Protein AF-F7RPL4-F1 (afdb_monomer_lite)

Secondary structure (DSSP, 8-state):
-PPP---HHHHHHHTHHHHHHHHHHHHHHHHHHHHHHHHHHHHHHHHHHHHHHHHHHHHHHHHHIIIII--TTTTT-HHHHHHHHHHHHHHHTTSPTTHHHHHHHHHHHH-

Sequence (111 aa):
MPPIGKTLLQQLQMNLLAMISLVVALSSLSYNTWRNEQTEANRNQRTAAFEMIHKLNELQEIVFYLHYDKDIDNKGNPRRGWVTLLTIKDLAQIMQEPIPQQAENLALVWQ

Structure (mmCIF, N/CA/C/O backbone):
data_AF-F7RPL4-F1
#
_entry.id   AF-F7RPL4-F1
#
loop_
_atom_site.group_PDB
_atom_site.id
_atom_site.type_symbol
_atom_site.label_atom_id
_atom_site.label_alt_id
_atom_site.label_comp_id
_atom_site.label_asym_id
_atom_site.label_entity_id
_atom_site.label_seq_id
_atom_site.pdbx_PDB_ins_code
_atom_site.Cartn_x
_atom_site.Cartn_y
_atom_site.Cartn_z
_atom_site.occupancy
_atom_site.B_iso_or_equiv
_atom_site.auth_seq_id
_atom_site.auth_comp_id
_atom_site.auth_asym_id
_atom_site.auth_atom_id
_atom_site.pdbx_PDB_model_num
ATOM 1 N N . MET A 1 1 ? -29.718 -5.555 64.888 1.00 45.81 1 MET A N 1
ATOM 2 C CA . MET A 1 1 ? -29.709 -6.586 63.826 1.00 45.81 1 MET A CA 1
ATOM 3 C C . MET A 1 1 ? -29.709 -5.872 62.483 1.00 45.81 1 MET A C 1
ATOM 5 O O . MET A 1 1 ? -30.619 -5.078 62.279 1.00 45.81 1 MET A O 1
ATOM 9 N N . PRO A 1 2 ? -28.695 -6.041 61.618 1.00 44.09 2 PRO A N 1
ATOM 10 C CA . PRO A 1 2 ? -28.692 -5.378 60.317 1.00 44.09 2 PRO A CA 1
ATOM 11 C C . PRO A 1 2 ? -29.700 -6.076 59.384 1.00 44.09 2 PRO A C 1
ATOM 13 O O . PRO A 1 2 ? -29.796 -7.305 59.424 1.00 44.09 2 PRO A O 1
ATOM 16 N N . PRO A 1 3 ? -30.477 -5.339 58.571 1.00 56.91 3 PRO A N 1
ATOM 17 C CA . PRO A 1 3 ? -31.426 -5.953 57.658 1.00 56.91 3 PRO A CA 1
ATOM 18 C C . PRO A 1 3 ? -30.690 -6.675 56.525 1.00 56.91 3 PRO A C 1
ATOM 20 O O . PRO A 1 3 ? -29.752 -6.168 55.908 1.00 56.91 3 PRO A O 1
ATOM 23 N N . ILE A 1 4 ? -31.142 -7.902 56.312 1.00 64.44 4 ILE A N 1
ATOM 24 C CA . ILE A 1 4 ? -30.658 -8.902 55.371 1.00 64.44 4 ILE A CA 1
ATOM 25 C C . ILE A 1 4 ? -30.949 -8.433 53.936 1.00 64.44 4 ILE A C 1
ATOM 27 O O . ILE A 1 4 ? -32.099 -8.193 53.591 1.00 64.44 4 ILE A O 1
ATOM 31 N N . GLY A 1 5 ? -29.892 -8.323 53.121 1.00 63.44 5 GLY A N 1
ATOM 32 C CA . GLY A 1 5 ? -29.913 -8.323 51.651 1.00 63.44 5 GLY A CA 1
ATOM 33 C C . GLY A 1 5 ? -30.655 -7.174 50.960 1.00 63.44 5 GLY A C 1
ATOM 34 O O . GLY A 1 5 ? -31.865 -7.237 50.767 1.00 63.44 5 GLY A O 1
ATOM 35 N N . LYS A 1 6 ? -29.925 -6.164 50.456 1.00 60.31 6 LYS A N 1
ATOM 36 C CA . LYS A 1 6 ? -30.490 -5.205 49.485 1.00 60.31 6 LYS A CA 1
ATOM 37 C C . LYS A 1 6 ? -31.071 -5.984 48.303 1.00 60.31 6 LYS A C 1
ATOM 39 O O . LYS A 1 6 ? -30.323 -6.696 47.630 1.00 60.31 6 LYS A O 1
ATOM 44 N N . THR A 1 7 ? -32.370 -5.834 48.050 1.00 78.31 7 THR A N 1
ATOM 45 C CA . THR A 1 7 ? -33.074 -6.480 46.936 1.00 78.31 7 THR A CA 1
ATOM 46 C C . THR A 1 7 ? -32.372 -6.124 45.623 1.00 78.31 7 THR A C 1
ATOM 48 O O . THR A 1 7 ? -31.970 -4.973 45.443 1.00 78.31 7 THR A O 1
ATOM 51 N N . LEU A 1 8 ? -32.225 -7.077 44.695 1.00 74.25 8 LEU A N 1
ATOM 52 C CA . LEU A 1 8 ? -31.538 -6.865 43.405 1.00 74.25 8 LEU A CA 1
ATOM 53 C C . LEU A 1 8 ? -32.010 -5.590 42.682 1.00 74.25 8 LEU A C 1
ATOM 55 O O . LEU A 1 8 ? -31.203 -4.848 42.132 1.00 74.25 8 LEU A O 1
ATOM 59 N N . LEU A 1 9 ? -33.305 -5.285 42.777 1.00 71.56 9 LEU A N 1
ATOM 60 C CA . LEU A 1 9 ? -33.934 -4.092 42.209 1.00 71.56 9 LEU A CA 1
ATOM 61 C C . LEU A 1 9 ? -33.411 -2.776 42.824 1.00 71.56 9 LEU A C 1
ATOM 63 O O . LEU A 1 9 ? -33.158 -1.818 42.098 1.00 71.56 9 LEU A O 1
ATOM 67 N N . GLN A 1 10 ? -33.167 -2.739 44.138 1.00 74.12 10 GLN A N 1
ATOM 68 C CA . GLN A 1 10 ? -32.573 -1.579 44.816 1.00 74.12 10 GLN A CA 1
ATOM 69 C C . GLN A 1 10 ? -31.089 -1.412 44.475 1.00 74.12 10 GLN A C 1
ATOM 71 O O . GLN A 1 10 ? -30.616 -0.287 44.344 1.00 74.12 10 GLN A O 1
ATOM 76 N N . GLN A 1 11 ? -30.347 -2.512 44.302 1.00 73.69 11 GLN A N 1
ATOM 77 C CA . GLN A 1 11 ? -28.952 -2.445 43.853 1.00 73.69 11 GLN A CA 1
ATOM 78 C C . GLN A 1 11 ? -28.853 -1.928 42.410 1.00 73.69 11 GLN A C 1
ATOM 80 O O . GLN A 1 11 ? -27.998 -1.094 42.121 1.00 73.69 11 GLN A O 1
ATOM 85 N N . LEU A 1 12 ? -29.765 -2.355 41.531 1.00 75.62 12 LEU A N 1
ATOM 86 C CA . LEU A 1 12 ? -29.890 -1.841 40.164 1.00 75.62 12 LEU A CA 1
ATOM 87 C C . LEU A 1 12 ? -30.215 -0.342 40.139 1.00 75.62 12 LEU A C 1
ATOM 89 O O . LEU A 1 12 ? -29.557 0.404 39.424 1.00 75.62 12 LEU A O 1
ATOM 93 N N . GLN A 1 13 ? -31.180 0.119 40.939 1.00 74.56 13 GLN A N 1
ATOM 94 C CA . GLN A 1 13 ? -31.523 1.546 41.020 1.00 74.56 13 GLN A CA 1
ATOM 95 C C . GLN A 1 13 ? -30.359 2.393 41.547 1.00 74.56 13 GLN A C 1
ATOM 97 O O . GLN A 1 13 ? -30.074 3.458 41.007 1.00 74.56 13 GLN A O 1
ATOM 102 N N . MET A 1 14 ? -29.652 1.899 42.566 1.00 78.88 14 MET A N 1
ATOM 103 C CA . MET A 1 14 ? -28.524 2.605 43.178 1.00 78.88 14 MET A CA 1
ATOM 104 C C . MET A 1 14 ? -27.299 2.665 42.248 1.00 78.88 14 MET A C 1
ATOM 106 O O . MET A 1 14 ? -26.551 3.636 42.289 1.00 78.88 14 MET A O 1
ATOM 110 N N . ASN A 1 15 ? -27.127 1.667 41.371 1.00 90.06 15 ASN A N 1
ATOM 111 C CA . ASN A 1 15 ? -26.026 1.588 40.405 1.00 90.06 15 ASN A CA 1
ATOM 112 C C . ASN A 1 15 ? -26.429 1.991 38.976 1.00 90.06 15 ASN A C 1
ATOM 114 O O . ASN A 1 15 ? -25.642 1.809 38.046 1.00 90.06 15 ASN A O 1
ATOM 118 N N . LEU A 1 16 ? -27.631 2.540 38.770 1.00 91.50 16 LEU A N 1
ATOM 119 C CA . LEU A 1 16 ? -28.149 2.876 37.440 1.00 91.50 16 LEU A CA 1
ATOM 120 C C . LEU A 1 16 ? -27.217 3.832 36.692 1.00 91.50 16 LEU A C 1
ATOM 122 O O . LEU A 1 16 ? -26.917 3.617 35.522 1.00 91.50 16 LEU A O 1
ATOM 126 N N . LEU A 1 17 ? -26.686 4.833 37.396 1.00 90.00 17 LEU A N 1
ATOM 127 C CA . LEU A 1 17 ? -25.729 5.782 36.834 1.00 90.00 17 LEU A CA 1
ATOM 128 C C . LEU A 1 17 ? -24.434 5.096 36.372 1.00 90.00 17 LEU A C 1
ATOM 130 O O . LEU A 1 17 ? -23.916 5.427 35.307 1.00 90.00 17 LEU A O 1
ATOM 134 N N . ALA A 1 18 ? -23.940 4.114 37.132 1.00 92.69 18 ALA A N 1
ATOM 135 C CA . ALA A 1 18 ? -22.748 3.347 36.774 1.00 92.69 18 ALA A CA 1
ATOM 136 C C . ALA A 1 18 ? -23.007 2.448 35.554 1.00 92.69 18 ALA A C 1
ATOM 138 O O . ALA A 1 18 ? -22.171 2.378 34.658 1.00 92.69 18 ALA A O 1
ATOM 139 N N . MET A 1 19 ? -24.184 1.820 35.470 1.00 93.00 19 MET A N 1
ATOM 140 C CA . MET A 1 19 ? -24.579 1.018 34.307 1.00 93.00 19 MET A CA 1
ATOM 141 C C . MET A 1 19 ? -24.755 1.872 33.049 1.00 93.00 19 MET A C 1
ATOM 143 O O . MET A 1 19 ? -24.250 1.504 31.994 1.00 93.00 19 MET A O 1
ATOM 147 N N . ILE A 1 20 ? -25.407 3.035 33.155 1.00 94.50 20 ILE A N 1
ATOM 148 C CA . ILE A 1 20 ? -25.530 3.985 32.039 1.00 94.50 20 ILE A CA 1
ATOM 149 C C . ILE A 1 20 ? -24.139 4.445 31.593 1.00 94.50 20 ILE A C 1
ATOM 151 O O . ILE A 1 20 ? -23.841 4.417 30.402 1.00 94.50 20 ILE A O 1
ATOM 155 N N . SER A 1 21 ? -23.264 4.797 32.539 1.00 95.56 21 SER A N 1
ATOM 156 C CA . SER A 1 21 ? -21.879 5.184 32.242 1.00 95.56 21 SER A CA 1
ATOM 157 C C . SER A 1 21 ? -21.119 4.078 31.512 1.00 95.56 21 SER A C 1
ATOM 159 O O . SER A 1 21 ? -20.423 4.353 30.538 1.00 95.56 21 SER A O 1
ATOM 161 N N . LEU A 1 22 ? -21.293 2.822 31.932 1.00 96.12 22 LEU A N 1
ATOM 162 C CA . LEU A 1 22 ? -20.684 1.667 31.278 1.00 96.12 22 LEU A CA 1
ATOM 163 C C . LEU A 1 22 ? -21.204 1.484 29.847 1.00 96.12 22 LEU A C 1
ATOM 165 O O . LEU A 1 22 ? -20.405 1.308 28.931 1.00 96.12 22 LEU A O 1
ATOM 169 N N . VAL A 1 23 ? -22.520 1.566 29.632 1.00 97.06 23 VAL A N 1
ATOM 170 C CA . VAL A 1 23 ? -23.123 1.451 28.293 1.00 97.06 23 VAL A CA 1
ATOM 171 C C . VAL A 1 23 ? -22.618 2.560 27.371 1.00 97.06 23 VAL A C 1
ATOM 173 O O . VAL A 1 23 ? -22.245 2.285 26.229 1.00 97.06 23 VAL A O 1
ATOM 176 N N . VAL A 1 24 ? -22.546 3.798 27.865 1.00 97.12 24 VAL A N 1
ATOM 177 C CA . VAL A 1 24 ? -22.007 4.937 27.110 1.00 97.12 24 VAL A CA 1
ATOM 178 C C . VAL A 1 24 ? -20.530 4.721 26.780 1.00 97.12 24 VAL A C 1
ATOM 180 O O . VAL A 1 24 ? -20.132 4.921 25.633 1.00 97.12 24 VAL A O 1
ATOM 183 N N . ALA A 1 25 ? -19.722 4.268 27.743 1.00 97.62 25 ALA A N 1
ATOM 184 C CA . ALA A 1 25 ? -18.303 3.997 27.531 1.00 97.62 25 ALA A CA 1
ATOM 185 C C . ALA A 1 25 ? -18.077 2.903 26.475 1.00 97.62 25 ALA A C 1
ATOM 187 O O . ALA A 1 25 ? -17.291 3.102 25.550 1.00 97.62 25 ALA A O 1
ATOM 188 N N . LEU A 1 26 ? -18.806 1.785 26.561 1.00 97.75 26 LEU A N 1
ATOM 189 C CA . LEU A 1 26 ? -18.720 0.689 25.591 1.00 97.75 26 LEU A CA 1
ATOM 190 C C . LEU A 1 26 ? -19.183 1.120 24.196 1.00 97.75 26 LEU A C 1
ATOM 192 O O . LEU A 1 26 ? -18.543 0.774 23.203 1.00 97.75 26 LEU A O 1
ATOM 196 N N . SER A 1 27 ? -20.255 1.911 24.113 1.00 97.50 27 SER A N 1
ATOM 197 C CA . SER A 1 27 ? -20.766 2.430 22.838 1.00 97.50 27 SER A CA 1
ATOM 198 C C . SER A 1 27 ? -19.774 3.399 22.192 1.00 97.50 27 SER A C 1
ATOM 200 O O . SER A 1 27 ? -19.488 3.289 21.002 1.00 97.50 27 SER A O 1
ATOM 202 N N . SER A 1 28 ? -19.201 4.311 22.984 1.00 96.94 28 SER A N 1
ATOM 203 C CA . SER A 1 28 ? -18.182 5.265 22.534 1.00 96.94 28 SER A CA 1
ATOM 2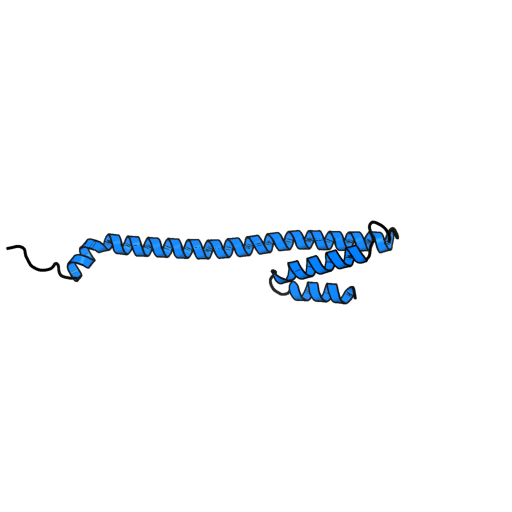04 C C . SER A 1 28 ? -16.920 4.555 22.047 1.00 96.94 28 SER A C 1
ATOM 206 O O . SER A 1 28 ? -16.411 4.869 20.972 1.00 96.94 28 SER A O 1
ATOM 208 N N . LEU A 1 29 ? -16.442 3.556 22.797 1.00 97.00 29 LEU A N 1
ATOM 209 C CA . LEU A 1 29 ? -15.293 2.749 22.396 1.00 97.00 29 LEU A CA 1
ATOM 210 C C . LEU A 1 29 ? -15.572 2.011 21.083 1.00 97.00 29 LEU A C 1
ATOM 212 O O . LEU A 1 29 ? -14.791 2.136 20.148 1.00 97.00 29 LEU A O 1
ATOM 216 N N . SER A 1 30 ? -16.709 1.319 20.988 1.00 96.56 30 SER A N 1
ATOM 217 C CA . SER A 1 30 ? -17.085 0.553 19.792 1.00 96.56 30 SER A CA 1
ATOM 218 C C . SER A 1 30 ? -17.178 1.445 18.553 1.00 96.56 30 SER A C 1
ATOM 220 O O . SER A 1 30 ? -16.621 1.117 17.506 1.00 96.56 30 SER A O 1
ATOM 222 N N . TYR A 1 31 ? -17.831 2.604 18.680 1.00 97.00 31 TYR A N 1
ATOM 223 C CA . TYR A 1 31 ? -17.939 3.571 17.592 1.00 97.00 31 TYR A CA 1
ATOM 224 C C . TYR A 1 31 ? -16.571 4.121 17.175 1.00 97.00 31 TYR A C 1
ATOM 226 O O . TYR A 1 31 ? -16.279 4.196 15.982 1.00 97.00 31 TYR A O 1
ATOM 234 N N . ASN A 1 32 ? -15.716 4.478 18.138 1.00 96.88 32 ASN A N 1
ATOM 235 C CA . ASN A 1 32 ? -14.375 4.976 17.846 1.00 96.88 32 ASN A CA 1
ATOM 236 C C . ASN A 1 32 ? -13.508 3.918 17.161 1.00 96.88 32 ASN A C 1
ATOM 238 O O . ASN A 1 32 ? -12.817 4.260 16.206 1.00 96.88 32 ASN A O 1
ATOM 242 N N . THR A 1 33 ? -13.572 2.658 17.597 1.00 96.69 33 THR A N 1
ATOM 243 C CA . THR A 1 33 ? -12.841 1.551 16.968 1.00 96.69 33 THR A CA 1
ATOM 244 C C . THR A 1 33 ? -13.287 1.352 15.524 1.00 96.69 33 THR A C 1
ATOM 246 O O . THR A 1 33 ? -12.456 1.433 14.625 1.00 96.69 33 THR A O 1
ATOM 249 N N . TRP A 1 34 ? -14.594 1.218 15.277 1.00 96.75 34 TRP A N 1
ATOM 250 C CA . TRP A 1 34 ? -15.131 1.069 13.920 1.00 96.75 34 TRP A CA 1
ATOM 251 C C . TRP A 1 34 ? -14.760 2.253 13.013 1.00 96.75 34 TRP A C 1
ATOM 253 O O . TRP A 1 34 ? -14.290 2.087 11.886 1.00 96.75 34 TRP A O 1
ATOM 263 N N . ARG A 1 35 ? -14.912 3.483 13.520 1.00 96.50 35 ARG A N 1
ATOM 264 C CA . ARG A 1 35 ? -14.557 4.701 12.782 1.00 96.50 35 ARG A CA 1
ATOM 265 C C . ARG A 1 35 ? -13.055 4.775 12.499 1.00 96.50 35 ARG A C 1
ATOM 267 O O . ARG A 1 35 ? -12.659 5.306 11.457 1.00 96.50 35 ARG A O 1
ATOM 274 N N . ASN A 1 36 ? -12.220 4.282 13.411 1.00 97.00 36 ASN A N 1
ATOM 275 C CA . ASN A 1 36 ? -10.775 4.234 13.225 1.00 97.00 36 ASN A CA 1
ATOM 276 C C . ASN A 1 36 ? -10.390 3.220 12.144 1.00 97.00 36 ASN A C 1
ATOM 278 O O . ASN A 1 36 ? -9.688 3.596 11.211 1.00 97.00 36 ASN A O 1
ATOM 282 N N . GLU A 1 37 ? -10.929 2.000 12.198 1.00 95.06 37 GLU A N 1
ATOM 283 C CA . GLU A 1 37 ? -10.716 0.964 11.176 1.00 95.06 37 GLU A CA 1
ATOM 284 C C . GLU A 1 37 ? -11.080 1.473 9.775 1.00 95.06 37 GLU A C 1
ATOM 286 O O . GLU A 1 37 ? -10.290 1.356 8.836 1.00 95.06 37 GLU A O 1
ATOM 291 N N . GLN A 1 38 ? -12.228 2.144 9.636 1.00 94.06 38 GLN A N 1
ATOM 292 C CA . GLN A 1 38 ? -12.639 2.726 8.357 1.00 94.06 38 GLN A CA 1
ATOM 293 C C . GLN A 1 38 ? -11.680 3.832 7.879 1.00 94.06 38 GLN A C 1
ATOM 295 O O . GLN A 1 38 ? -11.405 3.964 6.684 1.00 94.06 38 GLN A O 1
ATOM 300 N N . THR A 1 39 ? -11.161 4.645 8.803 1.00 95.75 39 THR A N 1
ATOM 301 C CA . THR A 1 39 ? -10.211 5.720 8.481 1.00 95.75 39 THR A CA 1
ATOM 302 C C . THR A 1 39 ? -8.856 5.151 8.058 1.00 95.75 39 THR A C 1
ATOM 304 O O . THR A 1 39 ? -8.252 5.652 7.107 1.00 95.75 39 THR A O 1
ATOM 307 N N . GLU A 1 40 ? -8.392 4.095 8.725 1.00 94.31 40 GLU A N 1
ATOM 308 C CA . GLU A 1 40 ? -7.162 3.381 8.382 1.00 94.31 40 GLU A CA 1
ATOM 309 C C . GLU A 1 40 ? -7.270 2.701 7.018 1.00 94.31 40 GLU A C 1
ATOM 311 O O . GLU A 1 40 ? -6.390 2.898 6.179 1.00 94.31 40 GLU A O 1
ATOM 316 N N . ALA A 1 41 ? -8.379 2.009 6.740 1.00 91.94 41 ALA A N 1
ATOM 317 C CA . ALA A 1 41 ? -8.638 1.409 5.432 1.00 91.94 41 ALA A CA 1
ATOM 318 C C . ALA A 1 41 ? -8.575 2.458 4.306 1.00 91.94 41 ALA A C 1
ATOM 320 O O . ALA A 1 41 ? -7.842 2.288 3.328 1.00 91.94 41 ALA A O 1
ATOM 321 N N . ASN A 1 42 ? -9.254 3.597 4.483 1.00 93.56 42 ASN A N 1
ATOM 322 C CA . ASN A 1 42 ? -9.231 4.697 3.515 1.00 93.56 42 ASN A CA 1
ATOM 323 C C . ASN A 1 42 ? -7.827 5.304 3.348 1.00 93.56 42 ASN A C 1
ATOM 325 O O . ASN A 1 42 ? -7.423 5.670 2.242 1.00 93.56 42 ASN A O 1
ATOM 329 N N . ARG A 1 43 ? -7.062 5.431 4.439 1.00 95.12 43 ARG A N 1
ATOM 330 C CA . ARG A 1 43 ? -5.691 5.956 4.401 1.00 95.12 43 ARG A CA 1
ATOM 331 C C . ARG A 1 43 ? -4.750 5.010 3.655 1.00 95.12 43 ARG A C 1
ATOM 333 O O . ARG A 1 43 ? -3.934 5.492 2.866 1.00 95.12 43 ARG A O 1
ATOM 340 N N . ASN A 1 44 ? -4.869 3.705 3.882 1.00 92.88 44 ASN A N 1
ATOM 341 C CA . ASN A 1 44 ? -4.060 2.688 3.215 1.00 92.88 44 ASN A CA 1
ATOM 342 C C . ASN A 1 44 ? -4.354 2.660 1.714 1.00 92.88 44 ASN A C 1
ATOM 344 O O . ASN A 1 44 ? -3.420 2.772 0.923 1.00 92.88 44 ASN A O 1
ATOM 348 N N . GLN A 1 45 ? -5.634 2.650 1.321 1.00 93.75 45 GLN A N 1
ATOM 349 C CA . GLN A 1 45 ? -6.027 2.726 -0.091 1.00 93.75 45 GLN A CA 1
ATOM 350 C C . GLN A 1 45 ? -5.517 3.997 -0.767 1.00 93.75 45 GLN A C 1
ATOM 352 O O . GLN A 1 45 ? -4.960 3.936 -1.857 1.00 93.75 45 GLN A O 1
ATOM 357 N N . ARG A 1 46 ? -5.628 5.158 -0.111 1.00 95.50 46 ARG A N 1
ATOM 358 C CA . ARG A 1 46 ? -5.103 6.412 -0.668 1.00 95.50 46 ARG A CA 1
ATOM 359 C C . ARG A 1 46 ? -3.585 6.373 -0.856 1.00 95.50 46 ARG A C 1
ATOM 361 O O . ARG A 1 46 ? -3.082 6.876 -1.854 1.00 95.50 46 ARG A O 1
ATOM 368 N N . THR A 1 47 ? -2.859 5.802 0.102 1.00 96.00 47 THR A N 1
ATOM 369 C CA . THR A 1 47 ? -1.393 5.701 0.035 1.00 96.00 47 THR A CA 1
ATOM 370 C C . THR A 1 47 ? -0.973 4.774 -1.106 1.00 96.00 47 THR A C 1
ATOM 372 O O . THR A 1 47 ? -0.147 5.158 -1.928 1.00 96.00 47 THR A O 1
ATOM 375 N N . ALA A 1 48 ? -1.613 3.609 -1.214 1.00 94.44 48 ALA A N 1
ATOM 376 C CA . ALA A 1 48 ? -1.402 2.661 -2.302 1.00 94.44 48 ALA A CA 1
ATOM 377 C C . ALA A 1 48 ? -1.727 3.258 -3.676 1.00 94.44 48 ALA A C 1
ATOM 379 O O . ALA A 1 48 ? -0.962 3.085 -4.620 1.00 94.44 48 ALA A O 1
ATOM 380 N N . ALA A 1 49 ? -2.826 4.012 -3.778 1.00 95.19 49 ALA A N 1
ATOM 381 C CA . ALA A 1 49 ? -3.228 4.676 -5.011 1.00 95.19 49 ALA A CA 1
ATOM 382 C C . ALA A 1 49 ? -2.172 5.678 -5.495 1.00 95.19 49 ALA A C 1
ATOM 384 O O . ALA A 1 49 ? -1.819 5.677 -6.671 1.00 95.19 49 ALA A O 1
ATOM 385 N N . PHE A 1 50 ? -1.643 6.519 -4.600 1.00 96.81 50 PHE A N 1
ATOM 386 C CA . PHE A 1 50 ? -0.606 7.482 -4.973 1.00 96.81 50 PHE A CA 1
ATOM 387 C C . PHE A 1 50 ? 0.698 6.803 -5.393 1.00 96.81 50 PHE A C 1
ATOM 389 O O . PHE A 1 50 ? 1.283 7.199 -6.401 1.00 96.81 50 PHE A O 1
ATOM 396 N N . GLU A 1 51 ? 1.119 5.762 -4.673 1.00 96.44 51 GLU A N 1
ATOM 397 C CA . GLU A 1 51 ? 2.309 4.990 -5.043 1.00 96.44 51 GLU A CA 1
ATOM 398 C C . GLU A 1 51 ? 2.125 4.315 -6.409 1.00 96.44 51 GLU A C 1
ATOM 400 O O . GLU A 1 51 ? 3.000 4.380 -7.267 1.00 96.44 51 GLU A O 1
ATOM 405 N N . MET A 1 52 ? 0.948 3.743 -6.668 1.00 95.62 52 MET A N 1
ATOM 406 C CA . MET A 1 52 ? 0.631 3.120 -7.950 1.00 95.62 52 MET A CA 1
ATOM 407 C C . MET A 1 52 ? 0.656 4.122 -9.107 1.00 95.62 52 MET A C 1
ATOM 409 O O . MET A 1 52 ? 1.219 3.818 -10.154 1.00 95.62 52 MET A O 1
ATOM 413 N N . ILE A 1 53 ? 0.104 5.327 -8.923 1.00 96.62 53 ILE A N 1
ATOM 414 C CA . ILE A 1 53 ? 0.187 6.404 -9.924 1.00 96.62 53 ILE A CA 1
ATOM 415 C C . ILE A 1 53 ? 1.651 6.752 -10.211 1.00 96.62 53 ILE A C 1
ATOM 417 O O . ILE A 1 53 ? 2.030 6.932 -11.368 1.00 96.62 53 ILE A O 1
ATOM 421 N N . HIS A 1 54 ? 2.493 6.812 -9.178 1.00 97.62 54 HIS A N 1
ATOM 422 C CA . HIS A 1 54 ? 3.918 7.063 -9.358 1.00 97.62 54 HIS A CA 1
ATOM 423 C C . HIS A 1 54 ? 4.594 5.946 -10.165 1.00 97.62 54 HIS A C 1
ATOM 425 O O . HIS A 1 54 ? 5.301 6.233 -11.130 1.00 97.62 54 HIS A O 1
ATOM 431 N N . LYS A 1 55 ? 4.307 4.678 -9.853 1.00 96.19 55 LYS A N 1
ATOM 432 C CA . LYS A 1 55 ? 4.836 3.528 -10.602 1.00 96.19 55 LYS A CA 1
ATOM 433 C C . LYS A 1 55 ? 4.330 3.447 -12.036 1.00 96.19 55 LYS A C 1
ATOM 435 O O . LYS A 1 55 ? 5.103 3.103 -12.925 1.00 96.19 55 LYS A O 1
ATOM 440 N N . LEU A 1 56 ? 3.080 3.815 -12.296 1.00 96.38 56 LEU A N 1
ATOM 441 C CA . LEU A 1 56 ? 2.555 3.923 -13.658 1.00 96.38 56 LEU A CA 1
ATOM 442 C C . LEU A 1 56 ? 3.296 5.000 -14.460 1.00 96.38 56 LEU A C 1
ATOM 444 O O . LEU A 1 56 ? 3.658 4.755 -15.610 1.00 96.38 56 LEU A O 1
ATOM 448 N N . ASN A 1 57 ? 3.590 6.149 -13.845 1.00 97.00 57 ASN A N 1
ATOM 449 C CA . ASN A 1 57 ? 4.391 7.193 -14.483 1.00 97.00 57 ASN A CA 1
ATOM 450 C C . ASN A 1 57 ? 5.827 6.725 -14.762 1.00 97.00 57 ASN A C 1
ATOM 452 O O . ASN A 1 57 ? 6.331 6.964 -15.855 1.00 97.00 57 ASN A O 1
ATOM 456 N N . GLU A 1 58 ? 6.467 6.018 -13.822 1.00 95.50 58 GLU A N 1
ATOM 457 C CA . GLU A 1 58 ? 7.787 5.407 -14.048 1.00 95.50 58 GLU A CA 1
ATOM 458 C C . GLU A 1 58 ? 7.750 4.416 -15.222 1.00 95.50 58 GLU A C 1
ATOM 460 O O . GLU A 1 58 ? 8.639 4.421 -16.071 1.00 95.50 58 GLU A O 1
ATOM 465 N N . LEU A 1 59 ? 6.716 3.572 -15.304 1.00 95.19 59 LEU A N 1
ATOM 466 C CA . LEU A 1 59 ? 6.562 2.617 -16.402 1.00 95.19 59 LEU A CA 1
ATOM 467 C C . LEU A 1 59 ? 6.402 3.339 -17.747 1.00 95.19 59 LEU A C 1
ATOM 469 O O . LEU A 1 59 ? 7.029 2.956 -18.733 1.00 95.19 59 LEU A O 1
ATOM 473 N N . GLN A 1 60 ? 5.605 4.408 -17.783 1.00 94.50 60 GLN A N 1
ATOM 474 C CA . GLN A 1 60 ? 5.431 5.234 -18.974 1.00 94.50 60 GLN A CA 1
ATOM 475 C C . GLN A 1 60 ? 6.738 5.925 -19.393 1.00 94.50 60 GLN A C 1
ATOM 477 O O . GLN A 1 60 ? 7.056 5.961 -20.581 1.00 94.50 60 GLN A O 1
ATOM 482 N N . GLU A 1 61 ? 7.519 6.431 -18.438 1.00 95.06 61 GLU A N 1
ATOM 483 C CA . GLU A 1 61 ? 8.840 7.014 -18.691 1.00 95.06 61 GLU A CA 1
ATOM 484 C C . GLU A 1 61 ? 9.790 5.982 -19.324 1.00 95.06 61 GLU A C 1
ATOM 486 O O . GLU A 1 61 ? 10.441 6.279 -20.326 1.00 95.06 61 GLU A O 1
ATOM 491 N N . ILE A 1 62 ? 9.807 4.743 -18.817 1.00 94.12 62 ILE A N 1
ATOM 492 C CA . ILE A 1 62 ? 10.593 3.640 -19.397 1.00 94.12 62 ILE A CA 1
ATOM 493 C C . ILE A 1 62 ? 10.160 3.363 -20.842 1.00 94.12 62 ILE A C 1
ATOM 495 O O . ILE A 1 62 ? 11.012 3.241 -21.723 1.00 94.12 62 ILE A O 1
ATOM 499 N N . VAL A 1 63 ? 8.849 3.299 -21.109 1.00 92.62 63 VAL A N 1
ATOM 500 C CA . VAL A 1 63 ? 8.311 3.115 -22.471 1.00 92.62 63 VAL A CA 1
ATOM 501 C C . VAL A 1 63 ? 8.759 4.244 -23.395 1.00 92.62 63 VAL A C 1
ATOM 503 O O . VAL A 1 63 ? 9.139 3.987 -24.537 1.00 92.62 63 VAL A O 1
ATOM 506 N N . PHE A 1 64 ? 8.751 5.489 -22.920 1.00 94.12 64 PHE A N 1
ATOM 507 C CA . PHE A 1 64 ? 9.179 6.639 -23.714 1.00 94.12 64 PHE A CA 1
ATOM 508 C C . PHE A 1 64 ? 10.673 6.607 -24.025 1.00 94.12 64 PHE A C 1
ATOM 510 O O . PHE A 1 64 ? 11.041 6.785 -25.188 1.00 94.12 64 PHE A O 1
ATOM 517 N N . TYR A 1 65 ? 11.520 6.298 -23.042 1.00 94.19 65 TYR A N 1
ATOM 518 C CA . TYR A 1 65 ? 12.956 6.136 -23.276 1.00 94.19 65 TYR A CA 1
ATOM 519 C C . TYR A 1 65 ? 13.264 4.999 -24.249 1.00 94.19 65 TYR A C 1
ATOM 521 O O . TYR A 1 65 ? 14.144 5.127 -25.100 1.00 94.19 65 TYR A O 1
ATOM 529 N N . LEU A 1 66 ? 12.516 3.900 -24.158 1.00 90.62 66 LEU A N 1
ATOM 530 C CA . LEU A 1 66 ? 12.670 2.768 -25.059 1.00 90.62 66 LEU A CA 1
ATOM 531 C C . LEU A 1 66 ? 12.238 3.114 -26.493 1.00 90.62 66 LEU A C 1
ATOM 533 O O . LEU A 1 66 ? 12.940 2.778 -27.446 1.00 90.62 66 LEU A O 1
ATOM 537 N N . HIS A 1 67 ? 11.091 3.776 -26.655 1.00 89.75 67 HIS A N 1
ATOM 538 C CA . HIS A 1 67 ? 10.486 4.023 -27.964 1.00 89.75 67 HIS A CA 1
ATOM 539 C C . HIS A 1 67 ? 11.106 5.213 -28.709 1.00 89.75 67 HIS A C 1
ATOM 541 O O . HIS A 1 67 ? 11.404 5.103 -29.899 1.00 89.75 67 HIS A O 1
ATOM 547 N N . TYR A 1 68 ? 11.297 6.345 -28.027 1.00 92.00 68 TYR A N 1
ATOM 548 C CA . TYR A 1 68 ? 11.732 7.594 -28.657 1.00 92.00 68 TYR A CA 1
ATOM 549 C C . TYR A 1 68 ? 13.246 7.787 -28.579 1.00 92.00 68 TYR A C 1
ATOM 551 O O . TYR A 1 68 ? 13.879 8.063 -29.599 1.00 92.00 68 TYR A O 1
ATOM 559 N N . ASP A 1 69 ? 13.830 7.576 -27.399 1.00 88.44 69 ASP A N 1
ATOM 560 C CA . ASP A 1 69 ? 15.253 7.854 -27.165 1.00 88.44 69 ASP A CA 1
ATOM 561 C C . ASP A 1 69 ? 16.154 6.653 -27.492 1.00 88.44 69 ASP A C 1
ATOM 563 O O . ASP A 1 69 ? 17.370 6.803 -27.619 1.00 88.44 69 ASP A O 1
ATOM 567 N N . LYS A 1 70 ? 15.559 5.463 -27.673 1.00 86.19 70 LYS A N 1
ATOM 568 C CA . LYS A 1 70 ? 16.243 4.185 -27.942 1.00 86.19 70 LYS A CA 1
ATOM 569 C C . LYS A 1 70 ? 17.302 3.834 -26.886 1.00 86.19 70 LYS A C 1
ATOM 571 O O . LYS A 1 70 ? 18.233 3.078 -27.166 1.00 86.19 70 LYS A O 1
ATOM 576 N N . ASP A 1 71 ? 17.150 4.354 -25.667 1.00 83.12 71 ASP A N 1
ATOM 577 C CA . ASP A 1 71 ? 18.052 4.105 -24.540 1.00 83.12 71 ASP A CA 1
ATOM 578 C C . ASP A 1 71 ? 17.675 2.794 -23.835 1.00 83.12 71 ASP A C 1
ATOM 580 O O . ASP A 1 71 ? 17.086 2.785 -22.755 1.00 83.12 71 ASP A O 1
ATOM 584 N N . ILE A 1 72 ? 17.971 1.669 -24.487 1.00 80.31 72 ILE A N 1
ATOM 585 C CA . ILE A 1 72 ? 17.616 0.321 -24.011 1.00 80.31 72 ILE A CA 1
ATOM 586 C C . ILE A 1 72 ? 18.445 -0.082 -22.780 1.00 80.31 72 ILE A C 1
ATOM 588 O O . ILE A 1 72 ? 17.956 -0.801 -21.907 1.00 80.31 72 ILE A O 1
ATOM 592 N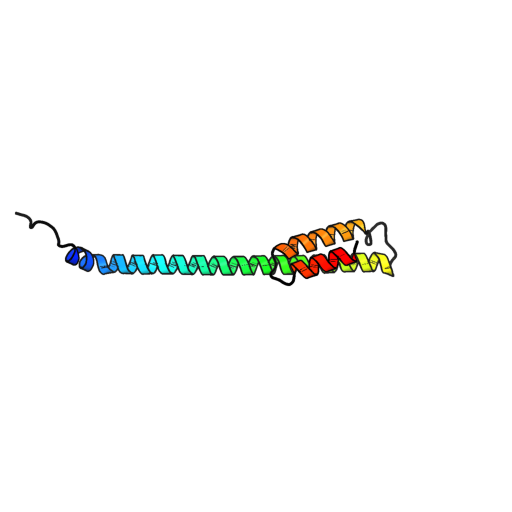 N . ASP A 1 73 ? 19.695 0.373 -22.694 1.00 81.56 73 ASP A N 1
ATOM 593 C CA . ASP A 1 73 ? 20.648 -0.131 -21.705 1.00 81.56 73 ASP A CA 1
ATOM 594 C C . ASP A 1 73 ? 20.571 0.603 -20.358 1.00 81.56 73 ASP A C 1
ATOM 596 O O . ASP A 1 73 ? 20.811 -0.023 -19.321 1.00 81.56 73 ASP A O 1
ATOM 600 N N . ASN A 1 74 ? 20.178 1.887 -20.340 1.00 83.12 74 ASN A N 1
ATOM 601 C CA . ASN A 1 74 ? 20.003 2.651 -19.102 1.00 83.12 74 ASN A CA 1
ATOM 602 C C . ASN A 1 74 ? 18.528 2.845 -18.739 1.00 83.12 74 ASN A C 1
ATOM 604 O O . ASN A 1 74 ? 17.982 2.094 -17.924 1.00 83.12 74 ASN A O 1
ATOM 608 N N . LYS A 1 75 ? 17.882 3.890 -19.267 1.00 84.50 75 LYS A N 1
ATOM 609 C CA . LYS A 1 75 ? 16.592 4.350 -18.733 1.00 84.50 75 LYS A CA 1
ATOM 610 C C . LYS A 1 75 ? 15.385 3.597 -19.289 1.00 84.50 75 LYS A C 1
ATOM 612 O O . LYS A 1 75 ? 14.422 3.395 -18.558 1.00 84.50 75 LYS A O 1
ATOM 617 N N . GLY A 1 76 ? 15.457 3.123 -20.528 1.00 87.12 76 GLY A N 1
ATOM 618 C CA . GLY A 1 76 ? 14.420 2.337 -21.201 1.00 87.12 76 GLY A CA 1
ATOM 619 C C . GLY A 1 76 ? 14.536 0.827 -20.986 1.00 87.12 76 GLY A C 1
ATOM 620 O O . GLY A 1 76 ? 13.979 0.061 -21.766 1.00 87.12 76 GLY A O 1
ATOM 621 N N . ASN A 1 77 ? 15.267 0.373 -19.960 1.00 89.94 77 ASN A N 1
ATOM 622 C CA . ASN A 1 77 ? 15.541 -1.049 -19.754 1.00 89.94 77 ASN A CA 1
ATOM 623 C C . ASN A 1 77 ? 14.248 -1.866 -19.534 1.00 89.94 77 ASN A C 1
ATOM 625 O O . ASN A 1 77 ? 13.587 -1.690 -18.503 1.00 89.94 77 ASN A O 1
ATOM 629 N N . PRO A 1 78 ? 13.916 -2.834 -20.413 1.00 89.38 78 PRO A N 1
ATOM 630 C CA . PRO A 1 78 ? 12.688 -3.622 -20.289 1.00 89.38 78 PRO A CA 1
ATOM 631 C C . PRO A 1 78 ? 12.592 -4.428 -18.988 1.00 89.38 78 PRO A C 1
ATOM 633 O O . PRO A 1 78 ? 11.495 -4.636 -18.472 1.00 89.38 78 PRO A O 1
ATOM 636 N N . ARG A 1 79 ? 13.729 -4.843 -18.403 1.00 90.31 79 ARG A N 1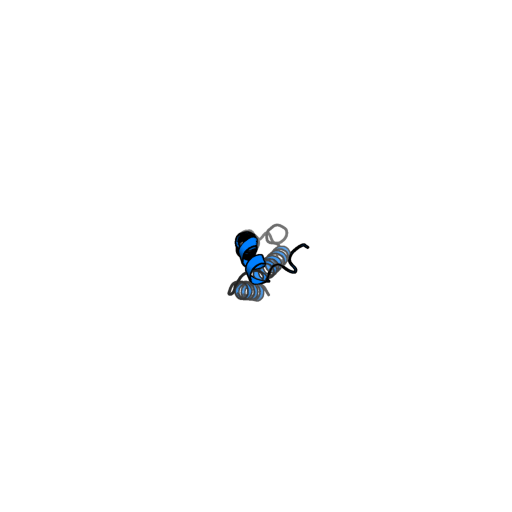
ATOM 637 C CA . ARG A 1 79 ? 13.741 -5.532 -17.099 1.00 90.31 79 ARG A CA 1
ATOM 638 C C . ARG A 1 79 ? 13.270 -4.618 -15.978 1.00 90.31 79 ARG A C 1
ATOM 640 O O . ARG A 1 79 ? 12.567 -5.071 -15.081 1.00 90.31 79 ARG A O 1
ATOM 647 N N . ARG A 1 80 ? 13.635 -3.335 -16.040 1.00 91.62 80 ARG A N 1
ATOM 648 C CA . ARG A 1 80 ? 13.151 -2.331 -15.090 1.00 91.62 80 ARG A CA 1
ATOM 649 C C . ARG A 1 80 ? 11.642 -2.149 -15.243 1.00 91.62 80 ARG A C 1
ATOM 651 O O . ARG A 1 80 ? 10.944 -2.180 -14.239 1.00 91.62 80 ARG A O 1
ATOM 658 N N . GLY A 1 81 ? 11.149 -2.075 -16.483 1.00 92.38 81 GLY A N 1
ATOM 659 C CA . GLY A 1 81 ? 9.712 -2.028 -16.775 1.00 92.38 81 GLY A CA 1
ATOM 660 C C . GL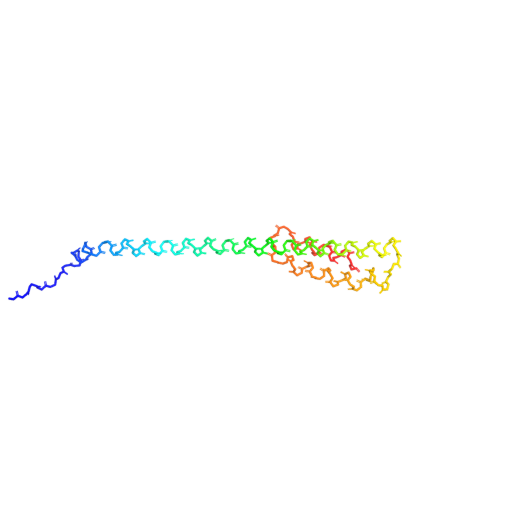Y A 1 81 ? 8.949 -3.220 -16.190 1.00 92.38 81 GLY A C 1
ATOM 661 O O . GLY A 1 81 ? 7.931 -3.028 -15.532 1.00 92.38 81 GLY A O 1
ATOM 662 N N . TRP A 1 82 ? 9.485 -4.438 -16.325 1.00 93.62 82 TRP A N 1
ATOM 663 C CA . TRP A 1 82 ? 8.876 -5.642 -15.744 1.00 93.62 82 TRP A CA 1
ATOM 664 C C . TRP A 1 82 ? 8.787 -5.595 -14.212 1.00 93.62 82 TRP A C 1
ATOM 666 O O . TRP A 1 82 ? 7.755 -5.936 -13.640 1.00 93.62 82 TRP A O 1
ATOM 676 N N . VAL A 1 83 ? 9.838 -5.127 -13.531 1.00 94.12 83 VAL A N 1
ATOM 677 C CA . VAL A 1 83 ? 9.823 -4.957 -12.065 1.00 94.12 83 VAL A CA 1
ATOM 678 C C . VAL A 1 83 ? 8.798 -3.901 -11.640 1.00 94.12 83 VAL A C 1
ATOM 680 O O . VAL A 1 83 ? 8.038 -4.123 -10.694 1.00 94.12 83 VAL A O 1
ATOM 683 N N . THR A 1 84 ? 8.733 -2.772 -12.350 1.00 94.94 84 THR A N 1
ATOM 684 C CA . THR A 1 84 ? 7.738 -1.723 -12.089 1.00 94.94 84 THR A CA 1
ATOM 685 C C . THR A 1 84 ? 6.311 -2.247 -12.285 1.00 94.94 84 THR A C 1
ATOM 687 O O . THR A 1 84 ? 5.449 -1.998 -11.445 1.00 94.94 84 THR A O 1
ATOM 690 N N . LEU A 1 85 ? 6.068 -3.041 -13.329 1.00 95.62 85 LEU A N 1
ATOM 691 C CA . LEU A 1 85 ? 4.779 -3.679 -13.598 1.00 95.62 85 LEU A CA 1
ATOM 692 C C . LEU A 1 85 ? 4.356 -4.659 -12.491 1.00 95.62 85 LEU A C 1
ATOM 694 O O . LEU A 1 85 ? 3.209 -4.618 -12.049 1.00 95.62 85 LEU A O 1
ATOM 698 N N . LEU A 1 86 ? 5.268 -5.513 -12.012 1.00 94.31 86 LEU A N 1
ATOM 699 C CA . LEU A 1 86 ? 4.985 -6.413 -10.886 1.00 94.31 86 LEU A CA 1
ATOM 700 C C . LEU A 1 86 ? 4.628 -5.625 -9.620 1.00 94.31 86 LEU A C 1
ATOM 702 O O . LEU A 1 86 ? 3.658 -5.954 -8.948 1.00 94.31 86 LEU A O 1
ATOM 706 N N . THR A 1 87 ? 5.335 -4.522 -9.364 1.00 95.25 87 THR A N 1
ATOM 707 C CA . THR A 1 87 ? 5.035 -3.628 -8.234 1.00 95.25 87 THR A CA 1
ATOM 708 C C . THR A 1 87 ? 3.631 -3.024 -8.352 1.00 95.25 87 THR A C 1
ATOM 710 O O . THR A 1 87 ? 2.895 -2.970 -7.369 1.00 95.25 87 THR A O 1
ATOM 713 N N . ILE A 1 88 ? 3.224 -2.600 -9.555 1.00 95.94 88 ILE A N 1
ATOM 714 C CA . ILE A 1 88 ? 1.861 -2.106 -9.819 1.00 95.94 88 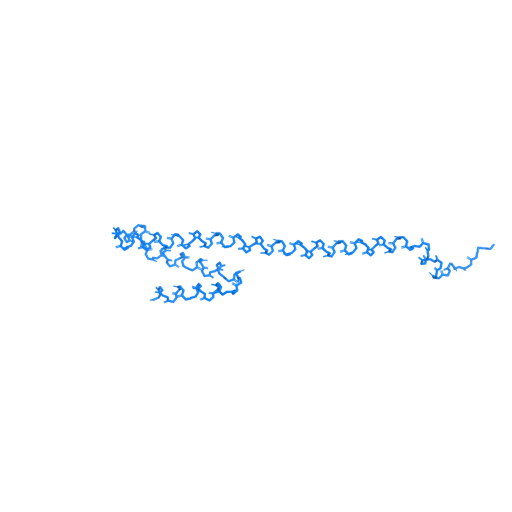ILE A CA 1
ATOM 715 C C . ILE A 1 88 ? 0.830 -3.203 -9.539 1.00 95.94 88 ILE A C 1
ATOM 717 O O . ILE A 1 88 ? -0.183 -2.932 -8.898 1.00 95.94 88 ILE A O 1
ATOM 721 N N . LYS A 1 89 ? 1.093 -4.439 -9.980 1.00 94.94 89 LYS A N 1
ATOM 722 C CA . LYS A 1 89 ? 0.209 -5.585 -9.739 1.00 94.94 89 LYS A CA 1
ATOM 723 C C . LYS A 1 89 ? 0.052 -5.881 -8.246 1.00 94.94 89 LYS A C 1
ATOM 725 O O . LYS A 1 89 ? -1.072 -6.082 -7.792 1.00 94.94 89 LYS A O 1
ATOM 730 N N . ASP A 1 90 ? 1.141 -5.854 -7.486 1.00 94.25 90 ASP A N 1
ATOM 731 C CA . ASP A 1 90 ? 1.116 -6.096 -6.041 1.00 94.25 90 ASP A CA 1
ATOM 732 C C . ASP A 1 90 ? 0.341 -4.992 -5.301 1.00 94.25 90 ASP A C 1
ATOM 734 O O . ASP A 1 90 ? -0.519 -5.277 -4.466 1.00 94.25 90 ASP A O 1
ATOM 738 N N . LEU A 1 91 ? 0.565 -3.722 -5.662 1.00 94.69 91 LEU A N 1
ATOM 739 C CA . LEU A 1 91 ? -0.192 -2.587 -5.120 1.00 94.69 91 LEU A CA 1
ATOM 740 C C . LEU A 1 91 ? -1.672 -2.616 -5.521 1.00 94.69 91 LEU A C 1
ATOM 742 O O . LEU A 1 91 ? -2.512 -2.078 -4.804 1.00 94.69 91 LEU A O 1
ATOM 746 N N . ALA A 1 92 ? -2.018 -3.229 -6.652 1.00 94.75 92 ALA A N 1
ATOM 747 C CA . ALA A 1 92 ? -3.400 -3.324 -7.102 1.00 94.75 92 ALA A CA 1
ATOM 748 C C . ALA A 1 92 ? -4.236 -4.285 -6.254 1.00 94.75 92 ALA A C 1
ATOM 750 O O . ALA A 1 92 ? -5.420 -4.027 -6.076 1.00 94.75 92 ALA A O 1
ATOM 751 N N . GLN A 1 93 ? -3.641 -5.321 -5.656 1.00 92.38 93 GLN A N 1
ATOM 752 C CA . GLN A 1 93 ? -4.376 -6.307 -4.848 1.00 92.38 93 GLN A CA 1
ATOM 753 C C . GLN A 1 93 ? -5.023 -5.725 -3.582 1.00 92.38 93 GLN A C 1
ATOM 755 O O . GLN A 1 93 ? -6.000 -6.273 -3.082 1.00 92.38 93 GLN A O 1
ATOM 760 N N . ILE A 1 94 ? -4.488 -4.621 -3.056 1.00 90.81 94 ILE A N 1
ATOM 761 C CA . ILE A 1 94 ? -5.041 -3.929 -1.878 1.00 90.81 94 ILE A CA 1
ATOM 762 C C . ILE A 1 94 ? -6.100 -2.877 -2.242 1.00 90.81 94 ILE A C 1
ATOM 764 O O . ILE A 1 94 ? -6.718 -2.274 -1.358 1.00 90.81 94 ILE A O 1
ATOM 768 N N . MET A 1 95 ? -6.309 -2.643 -3.537 1.00 91.44 95 MET A N 1
ATOM 769 C CA . MET A 1 95 ? -7.315 -1.725 -4.056 1.00 91.44 95 MET A CA 1
ATOM 770 C C . MET A 1 95 ? -8.654 -2.437 -4.251 1.00 91.44 95 MET A C 1
ATOM 772 O O . MET A 1 95 ? -8.741 -3.660 -4.296 1.00 91.44 95 MET A O 1
ATOM 776 N N . GLN A 1 96 ? -9.722 -1.651 -4.366 1.00 89.88 96 GLN A N 1
ATOM 777 C CA . GLN A 1 96 ? -11.046 -2.183 -4.685 1.00 89.88 96 GLN A CA 1
ATOM 778 C C . GLN A 1 96 ? -11.145 -2.499 -6.181 1.00 89.88 96 GLN A C 1
ATOM 780 O O . GLN A 1 96 ? -10.471 -1.877 -7.009 1.00 89.88 96 GLN A O 1
ATOM 785 N N . GLU A 1 97 ? -12.029 -3.430 -6.534 1.00 90.38 97 GLU A N 1
ATOM 786 C CA . GLU A 1 97 ? -12.398 -3.664 -7.930 1.00 90.38 97 GLU A CA 1
ATOM 787 C C . GLU A 1 97 ? -12.868 -2.359 -8.600 1.00 90.38 97 GLU A C 1
ATOM 789 O O . GLU A 1 97 ? -13.557 -1.558 -7.957 1.00 90.38 97 GLU A O 1
ATOM 794 N N . PRO A 1 98 ? -12.512 -2.105 -9.876 1.00 93.31 98 PRO A N 1
ATOM 795 C CA . PRO A 1 98 ? -11.921 -3.029 -10.857 1.00 93.31 98 PRO A CA 1
ATOM 796 C C . PRO A 1 98 ? -10.381 -2.959 -10.985 1.00 93.31 98 PRO A C 1
ATOM 798 O O . PRO A 1 98 ? -9.820 -3.400 -11.991 1.00 93.31 98 PRO A O 1
ATOM 801 N N . ILE A 1 99 ? -9.680 -2.334 -10.032 1.00 92.56 99 ILE A N 1
ATOM 802 C CA . ILE A 1 99 ? -8.244 -2.021 -10.161 1.00 92.56 99 ILE A CA 1
ATOM 803 C C . ILE A 1 99 ? -7.340 -3.268 -10.259 1.00 92.56 99 ILE A C 1
ATOM 805 O O . ILE A 1 99 ? -6.477 -3.273 -11.143 1.00 92.56 99 ILE A O 1
ATOM 809 N N . PRO A 1 100 ? -7.524 -4.337 -9.452 1.00 93.56 100 PRO A N 1
ATOM 810 C CA . PRO A 1 100 ? -6.758 -5.577 -9.609 1.00 93.56 100 PRO A CA 1
ATOM 811 C C . PRO A 1 100 ? -6.842 -6.138 -11.034 1.00 93.56 100 PRO A C 1
ATOM 813 O O . PRO A 1 100 ? -5.815 -6.415 -11.654 1.00 93.56 100 PRO A O 1
ATOM 816 N N . GLN A 1 101 ? -8.053 -6.205 -11.599 1.00 93.38 101 GLN A N 1
ATOM 817 C CA . GLN A 1 101 ? -8.273 -6.722 -12.950 1.00 93.38 101 GLN A CA 1
ATOM 818 C C . GLN A 1 101 ? -7.586 -5.871 -14.028 1.00 93.38 101 GLN A C 1
ATOM 820 O O . GLN A 1 101 ? -7.061 -6.400 -15.010 1.00 93.38 101 GLN A O 1
ATOM 825 N N . GLN A 1 102 ? -7.567 -4.547 -13.864 1.00 93.31 1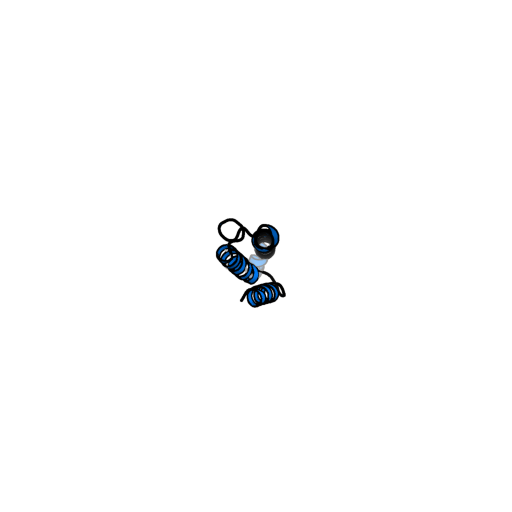02 GLN A N 1
ATOM 826 C CA . GLN A 1 102 ? -6.877 -3.650 -14.795 1.00 93.31 102 GLN A CA 1
ATOM 827 C C . GLN A 1 102 ? -5.357 -3.827 -14.748 1.00 93.31 102 GLN A C 1
ATOM 829 O O . GLN A 1 102 ? -4.713 -3.812 -15.798 1.00 93.31 102 GLN A O 1
ATOM 834 N N . ALA A 1 103 ? -4.785 -4.037 -13.561 1.00 93.25 103 ALA A N 1
ATOM 835 C CA . ALA A 1 103 ? -3.358 -4.310 -13.414 1.00 93.25 103 ALA A CA 1
ATOM 836 C C . ALA A 1 103 ? -2.963 -5.660 -14.034 1.00 93.25 103 ALA A C 1
ATOM 838 O O . ALA A 1 103 ? -1.899 -5.772 -14.642 1.00 93.25 103 ALA A O 1
ATOM 839 N N . GLU A 1 104 ? -3.832 -6.672 -13.953 1.00 93.31 104 GLU A N 1
ATOM 840 C CA . GLU A 1 104 ? -3.634 -7.931 -14.677 1.00 93.31 104 GLU A CA 1
ATOM 841 C C . GLU A 1 104 ? -3.664 -7.736 -16.191 1.00 93.31 104 GLU A C 1
ATOM 843 O O . GLU A 1 104 ? -2.770 -8.219 -16.882 1.00 93.31 104 GLU A O 1
ATOM 848 N N . ASN A 1 105 ? -4.631 -6.975 -16.707 1.00 93.75 105 ASN A N 1
ATOM 849 C CA . ASN A 1 105 ? -4.707 -6.668 -18.135 1.00 93.75 105 ASN A CA 1
ATOM 850 C C . ASN A 1 105 ? -3.456 -5.924 -18.621 1.00 93.75 105 ASN A C 1
ATOM 852 O O . ASN A 1 105 ? -2.927 -6.245 -19.683 1.00 93.75 105 ASN A O 1
ATOM 856 N N . LEU A 1 106 ? -2.949 -4.968 -17.835 1.00 91.81 106 LEU A N 1
ATOM 857 C CA . LEU A 1 106 ? -1.693 -4.280 -18.133 1.00 91.81 106 LEU A CA 1
ATOM 858 C C . LEU A 1 106 ? -0.519 -5.265 -18.194 1.00 91.81 106 LEU A C 1
ATOM 860 O O . LEU A 1 106 ? 0.318 -5.168 -19.089 1.00 91.81 106 LEU A O 1
ATOM 864 N N . ALA A 1 107 ? -0.474 -6.234 -17.277 1.00 91.12 107 ALA A N 1
ATOM 865 C CA . ALA A 1 107 ? 0.577 -7.240 -17.271 1.00 91.12 107 ALA A CA 1
ATOM 866 C C . ALA A 1 107 ? 0.499 -8.199 -18.467 1.00 91.12 107 ALA A C 1
ATOM 868 O O . ALA A 1 107 ? 1.540 -8.594 -18.986 1.00 91.12 107 ALA A O 1
ATOM 869 N N . LEU A 1 108 ? -0.709 -8.527 -18.932 1.00 91.56 108 LEU A N 1
ATOM 870 C CA . LEU A 1 108 ? -0.923 -9.341 -20.131 1.00 91.56 108 LEU A CA 1
ATOM 871 C C . LEU A 1 108 ? -0.459 -8.638 -21.410 1.00 91.56 108 LEU A C 1
ATOM 873 O O . LEU A 1 108 ? 0.073 -9.296 -22.292 1.00 91.56 108 LEU A O 1
ATOM 877 N N . VAL A 1 109 ? -0.624 -7.314 -21.515 1.00 89.88 109 VAL A N 1
ATOM 878 C CA . VAL A 1 109 ? -0.154 -6.536 -22.682 1.00 89.88 109 VAL A CA 1
ATOM 879 C C . VAL A 1 109 ? 1.377 -6.517 -22.787 1.00 89.88 109 VAL A C 1
ATOM 881 O O . VAL A 1 109 ? 1.915 -6.293 -23.868 1.00 89.88 109 VAL A O 1
ATOM 884 N N . TRP A 1 110 ? 2.079 -6.727 -21.674 1.00 85.56 110 TRP A N 1
ATOM 885 C CA . TRP A 1 110 ? 3.539 -6.663 -21.613 1.00 85.56 110 TRP A CA 1
ATOM 886 C C . TRP A 1 110 ? 4.235 -8.027 -21.791 1.00 85.56 110 TRP A C 1
ATOM 888 O O . TRP A 1 110 ? 5.457 -8.062 -21.937 1.00 85.56 110 TRP A O 1
ATOM 898 N N . GLN A 1 111 ? 3.486 -9.136 -21.744 1.00 78.06 111 GLN A N 1
ATOM 899 C CA . GLN A 1 111 ? 3.995 -10.485 -22.039 1.00 78.06 111 GLN A CA 1
ATOM 900 C C . GLN A 1 111 ? 4.175 -10.703 -23.542 1.00 78.06 111 GLN A C 1
ATOM 902 O O . GLN A 1 111 ? 5.188 -11.346 -23.900 1.00 78.06 111 GLN A O 1
#

pLDDT: mean 89.78, std 10.24, range [44.09, 97.75]

Radius of gyration: 29.15 Å; chains: 1; bounding box: 55×18×92 Å

Foldseek 3Di:
DDDPDDDPVNVCVVCVVVVVVVVVVVVVVVVVVVVVVVVVLVVLQVVLVVVLVVLVVLLVQLVCCCPPVVPCPPRVPVVVSLVSLVSSLVSQVSYDPPSNVVSVVVNVVSD